Protein AF-A0A0F9KBR1-F1 (afdb_monomer)

Mean predicted aligned error: 9.74 Å

Secondary structure (DSSP, 8-state):
--HHHHHHHHHHHH--B-TTT-PBPB-GGGS-B-TTSPBPSS--TTBEEE-----HHHHHHHHHHT----EEEHHHHHHHHHHHHHTS-HHHHHHHHT-----

Solvent-accessible surface area (backbone atoms only — not comparable to full-atom values): 6322 Å² total; per-residue (Å²): 140,64,73,66,65,54,49,48,54,53,48,39,74,76,49,49,45,16,79,83,79,64,47,72,41,41,54,76,88,74,54,72,55,48,100,85,69,45,63,65,94,70,76,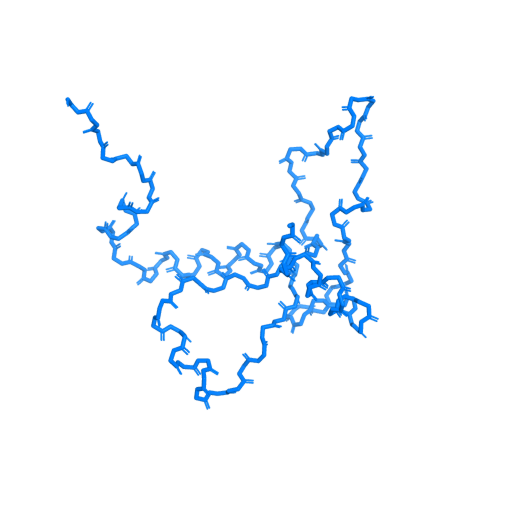58,54,43,30,53,33,64,58,69,81,89,49,78,70,54,54,56,56,32,67,75,65,67,62,72,87,50,50,25,22,38,49,61,40,52,52,48,44,52,59,50,55,75,72,47,57,67,69,60,53,48,66,70,66,68,69,74,77,84,123

Foldseek 3Di:
DDPPVVVLVVQCVVPQAAPPPRDRADEPVPADADPVRDGDPDDDQRHKDWQDDDDPVVVVVCVVVVPPTHIHGPNVSVVNVVVNVVVDDVVVVVVVVPPPPPD

Nearest PDB structures (foldseek):
  8fmh-assembly2_E  TM=4.693E-01  e=2.057E+00  Pseudomonas syringae

Structure (mmCIF, N/CA/C/O backbone):
data_AF-A0A0F9KBR1-F1
#
_entry.id   AF-A0A0F9KBR1-F1
#
loop_
_atom_site.group_PDB
_atom_site.id
_atom_site.type_symbol
_atom_site.label_atom_id
_atom_site.label_alt_id
_atom_site.label_comp_id
_atom_site.label_asym_id
_atom_site.label_entity_id
_atom_site.label_seq_id
_atom_site.pdbx_PDB_ins_code
_atom_site.Cartn_x
_atom_site.Cartn_y
_atom_site.Cartn_z
_atom_site.occupancy
_atom_site.B_iso_or_equiv
_atom_site.auth_seq_id
_atom_site.auth_comp_id
_atom_site.auth_asym_id
_atom_site.auth_atom_id
_atom_site.pdbx_PDB_model_num
ATOM 1 N N . MET A 1 1 ? -14.151 14.863 -3.964 1.00 36.84 1 MET A N 1
ATOM 2 C CA . MET A 1 1 ? -13.347 14.048 -3.019 1.00 36.84 1 MET A CA 1
ATOM 3 C C . MET A 1 1 ? -13.177 12.614 -3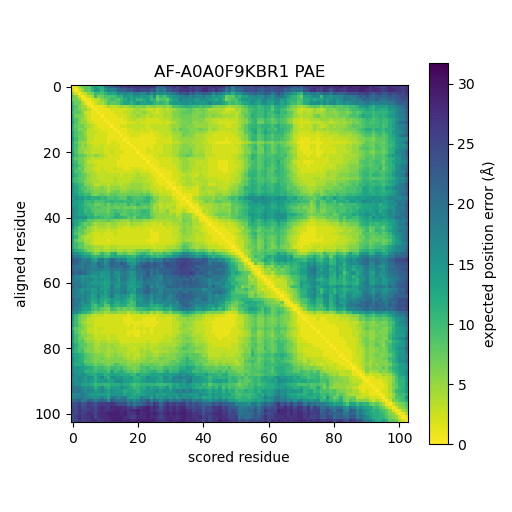.542 1.00 36.84 1 MET A C 1
ATOM 5 O O . MET A 1 1 ? -14.079 11.807 -3.429 1.00 36.84 1 MET A O 1
ATOM 9 N N . SER A 1 2 ? -12.013 12.363 -4.158 1.00 45.19 2 SER A N 1
ATOM 10 C CA . SER A 1 2 ? -11.272 11.113 -4.457 1.00 45.19 2 SER A CA 1
ATOM 11 C C . SER A 1 2 ? -1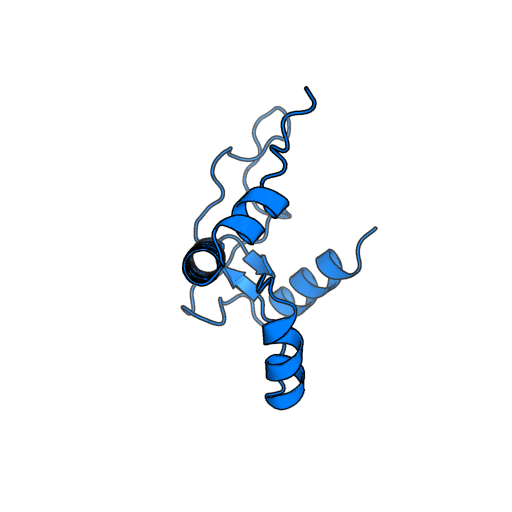1.977 9.738 -4.583 1.00 45.19 2 SER A C 1
ATOM 13 O O . SER A 1 2 ? -12.147 9.024 -3.594 1.00 45.19 2 SER A O 1
ATOM 15 N N . ASN A 1 3 ? -12.160 9.274 -5.831 1.00 56.41 3 ASN A N 1
ATOM 16 C CA . ASN A 1 3 ? -12.484 7.878 -6.190 1.00 56.41 3 ASN A CA 1
ATOM 17 C C . ASN A 1 3 ? -11.516 6.839 -5.583 1.00 56.41 3 ASN A C 1
ATOM 19 O O . ASN A 1 3 ? -11.936 5.738 -5.237 1.00 56.41 3 ASN A O 1
ATOM 23 N N . LYS A 1 4 ? -10.232 7.175 -5.383 1.00 54.41 4 LYS A N 1
ATOM 24 C CA . LYS A 1 4 ? -9.214 6.228 -4.882 1.00 54.41 4 LYS A CA 1
ATOM 25 C C . LYS A 1 4 ? -9.419 5.828 -3.416 1.00 54.41 4 LYS A C 1
ATOM 27 O O . LYS A 1 4 ? -9.199 4.671 -3.064 1.00 54.41 4 LYS A O 1
ATOM 32 N N . LYS A 1 5 ? -9.888 6.753 -2.563 1.00 59.41 5 LYS A N 1
ATOM 33 C CA . LYS A 1 5 ? -10.215 6.442 -1.155 1.00 59.41 5 LYS A CA 1
ATOM 34 C C . LYS A 1 5 ? -11.351 5.417 -1.063 1.00 59.41 5 LYS A C 1
ATOM 36 O O . LYS A 1 5 ? -11.300 4.532 -0.213 1.00 59.41 5 LYS A O 1
ATOM 41 N N . ASN A 1 6 ? -12.322 5.506 -1.973 1.00 69.81 6 ASN A N 1
ATOM 42 C CA . ASN A 1 6 ? -13.425 4.554 -2.057 1.00 69.81 6 ASN A CA 1
ATOM 43 C C . ASN A 1 6 ? -12.969 3.182 -2.569 1.00 69.81 6 ASN A C 1
ATOM 45 O O . ASN A 1 6 ? -13.437 2.177 -2.049 1.00 69.81 6 ASN A O 1
ATOM 49 N N . VAL A 1 7 ? -12.030 3.117 -3.520 1.00 72.94 7 VAL A N 1
ATOM 50 C CA . VAL A 1 7 ? -11.507 1.836 -4.034 1.00 72.94 7 VAL A CA 1
ATOM 51 C C . VAL A 1 7 ? -10.749 1.060 -2.957 1.00 72.94 7 VAL A C 1
ATOM 53 O O . VAL A 1 7 ? -11.071 -0.100 -2.725 1.00 72.94 7 VAL A O 1
ATOM 56 N N . ARG A 1 8 ? -9.814 1.698 -2.235 1.00 79.56 8 ARG A N 1
ATOM 57 C CA . ARG A 1 8 ? -9.065 1.029 -1.155 1.00 79.56 8 ARG A CA 1
ATOM 58 C C . ARG A 1 8 ? -10.001 0.470 -0.083 1.00 79.56 8 ARG A C 1
ATOM 60 O O . ARG A 1 8 ? -9.845 -0.668 0.338 1.00 79.56 8 ARG A O 1
ATOM 67 N N . ASN A 1 9 ? -10.976 1.268 0.355 1.00 79.62 9 ASN A N 1
ATOM 68 C CA . ASN A 1 9 ? -11.914 0.831 1.386 1.00 79.62 9 ASN A CA 1
ATOM 69 C C . ASN A 1 9 ? -12.813 -0.316 0.886 1.00 79.62 9 ASN A C 1
ATOM 71 O O . ASN A 1 9 ? -13.038 -1.253 1.642 1.00 79.62 9 ASN A O 1
ATOM 75 N N . LYS A 1 10 ? -13.268 -0.283 -0.377 1.00 82.56 10 LYS A N 1
ATOM 76 C CA . LYS A 1 10 ? -14.036 -1.380 -0.995 1.00 82.56 10 LYS A CA 1
ATOM 77 C C . LYS A 1 10 ? -13.225 -2.673 -1.104 1.00 82.56 10 LYS A C 1
ATOM 79 O O . LYS A 1 10 ? -13.726 -3.743 -0.781 1.00 82.56 10 LYS A O 1
ATOM 84 N N . GLN A 1 11 ? -11.968 -2.585 -1.528 1.00 81.25 11 GLN A N 1
ATOM 85 C CA . GLN A 1 11 ? -11.091 -3.755 -1.603 1.00 81.25 11 GLN A CA 1
ATOM 86 C C . GLN A 1 11 ? -10.797 -4.320 -0.214 1.00 81.25 11 GLN A C 1
ATOM 88 O O . GLN A 1 11 ? -10.875 -5.526 -0.024 1.00 81.25 11 GLN A O 1
ATOM 93 N N . TYR A 1 12 ? -10.573 -3.453 0.775 1.00 87.06 12 TYR A N 1
ATOM 94 C CA . TYR A 1 12 ? -10.371 -3.866 2.163 1.00 87.06 12 TYR A CA 1
ATOM 95 C C . TYR A 1 12 ? -11.585 -4.590 2.755 1.00 87.06 12 TYR A C 1
ATOM 97 O O . TYR A 1 12 ? -11.412 -5.545 3.504 1.00 87.06 12 TYR A O 1
ATOM 105 N N . THR A 1 13 ? -12.813 -4.185 2.406 1.00 87.44 13 THR A N 1
ATOM 106 C CA . THR A 1 13 ? -14.023 -4.907 2.839 1.00 87.44 13 THR A CA 1
ATOM 107 C C . THR A 1 13 ? -14.181 -6.280 2.188 1.00 87.44 13 THR A C 1
ATOM 109 O O . THR A 1 13 ? -14.837 -7.136 2.768 1.00 87.44 13 THR A O 1
ATOM 112 N N . ILE A 1 14 ? -13.594 -6.499 1.007 1.00 88.31 14 ILE A N 1
ATOM 113 C CA . ILE A 1 14 ? -13.593 -7.806 0.333 1.00 88.31 14 ILE A CA 1
ATOM 114 C C . ILE A 1 14 ? -12.504 -8.700 0.932 1.00 88.31 14 ILE A C 1
ATOM 116 O O . ILE A 1 14 ? -12.750 -9.861 1.245 1.00 88.31 14 ILE A O 1
ATOM 120 N N . ASN A 1 15 ? -11.298 -8.158 1.093 1.00 87.25 15 ASN A N 1
ATOM 121 C CA . ASN A 1 15 ? -10.151 -8.868 1.633 1.00 87.25 15 ASN A CA 1
ATOM 122 C C . ASN A 1 15 ? -9.257 -7.888 2.421 1.00 87.25 15 ASN A C 1
ATOM 124 O O . ASN A 1 15 ? -8.585 -7.067 1.800 1.00 87.25 15 ASN A O 1
ATOM 128 N N . PRO A 1 16 ? -9.209 -7.958 3.765 1.00 92.94 16 PRO A N 1
ATOM 129 C CA . PRO A 1 16 ? -8.397 -7.054 4.584 1.00 92.94 16 PRO A CA 1
ATOM 130 C C . PRO A 1 16 ? -6.918 -7.474 4.686 1.00 92.94 16 PRO A C 1
ATOM 132 O O . PRO A 1 16 ? -6.143 -6.847 5.414 1.00 92.94 16 PRO A O 1
ATOM 135 N N . TRP A 1 17 ? -6.511 -8.533 3.986 1.00 92.88 17 TRP A N 1
ATOM 136 C CA . TRP A 1 17 ? -5.159 -9.079 4.021 1.00 92.88 17 TRP A CA 1
ATOM 137 C C . TRP A 1 17 ? -4.300 -8.506 2.892 1.00 92.88 17 TRP A C 1
ATOM 139 O O . TRP A 1 17 ? -4.765 -8.278 1.776 1.00 92.88 17 TRP A O 1
ATOM 149 N N . CYS A 1 18 ? -3.024 -8.252 3.177 1.00 90.81 18 CYS A N 1
ATOM 150 C CA . CYS A 1 18 ? -2.078 -7.786 2.169 1.00 90.81 18 CYS A CA 1
ATOM 151 C C . CYS A 1 18 ? -1.899 -8.856 1.089 1.00 90.81 18 CYS A C 1
ATOM 153 O O . CYS A 1 18 ? -1.460 -9.965 1.391 1.00 90.81 18 CYS A O 1
ATOM 155 N N . VAL A 1 19 ? -2.132 -8.505 -0.176 1.00 87.12 19 VAL A N 1
ATOM 156 C CA . VAL A 1 19 ? -2.024 -9.461 -1.296 1.00 87.12 19 VAL A CA 1
ATOM 157 C C . VAL A 1 19 ? -0.602 -9.987 -1.537 1.00 87.12 19 VAL A C 1
ATOM 159 O O . VAL A 1 19 ? -0.422 -10.947 -2.275 1.00 87.12 19 VAL A O 1
ATOM 162 N N . ARG A 1 20 ? 0.422 -9.364 -0.934 1.00 86.06 20 ARG A N 1
ATOM 163 C CA . ARG A 1 20 ? 1.836 -9.744 -1.105 1.00 86.06 20 ARG A CA 1
ATOM 164 C C . ARG A 1 20 ? 2.366 -10.627 0.015 1.00 86.06 20 ARG A C 1
ATOM 166 O O . ARG A 1 20 ? 3.036 -11.613 -0.252 1.00 86.06 20 ARG A O 1
ATOM 173 N N . CYS A 1 21 ? 2.127 -10.228 1.262 1.00 89.94 21 CYS A N 1
ATOM 174 C CA . CYS A 1 21 ? 2.712 -10.888 2.432 1.00 89.94 21 CYS A CA 1
ATOM 175 C C . CYS A 1 21 ? 1.679 -11.552 3.345 1.00 89.94 21 CYS A C 1
ATOM 177 O O . CYS A 1 21 ? 2.065 -12.160 4.336 1.00 89.94 21 CYS A O 1
ATOM 179 N N . GLY A 1 22 ? 0.381 -11.409 3.058 1.00 91.19 22 GLY A N 1
ATOM 180 C CA . GLY A 1 22 ? -0.682 -12.036 3.841 1.00 91.19 22 GLY A CA 1
ATOM 1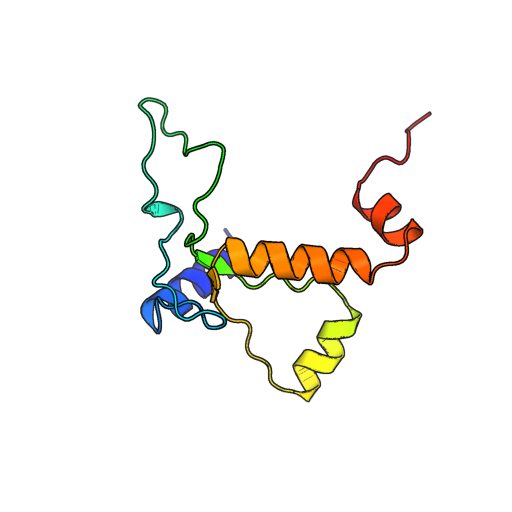81 C C . GLY A 1 22 ? -0.860 -11.468 5.249 1.00 91.19 22 GLY A C 1
ATOM 182 O O . GLY A 1 22 ? -1.516 -12.104 6.061 1.00 91.19 22 GLY A O 1
ATOM 183 N N . VAL A 1 23 ? -0.295 -10.299 5.579 1.00 95.69 23 VAL A N 1
ATOM 184 C CA . VAL A 1 23 ? -0.532 -9.660 6.886 1.00 95.69 23 VAL A CA 1
ATOM 185 C C . VAL A 1 23 ? -1.927 -9.038 6.943 1.00 95.69 23 VAL A C 1
ATOM 187 O O . VAL A 1 23 ? -2.370 -8.426 5.967 1.00 95.69 23 VAL A O 1
ATOM 190 N N . LEU A 1 24 ? -2.600 -9.146 8.091 1.00 95.31 24 LEU A N 1
ATOM 191 C CA . LEU A 1 24 ? -3.838 -8.413 8.344 1.00 95.31 24 LEU A CA 1
ATOM 192 C C . LEU A 1 24 ? -3.525 -6.919 8.434 1.00 95.31 24 LEU A C 1
ATOM 194 O O . LEU A 1 24 ? -2.700 -6.491 9.251 1.00 95.31 24 LEU A O 1
ATOM 198 N N . MET A 1 25 ? -4.164 -6.131 7.576 1.00 95.50 25 MET A N 1
ATOM 199 C CA . MET A 1 25 ? -3.888 -4.704 7.489 1.00 95.50 25 MET A CA 1
ATOM 200 C C . MET A 1 25 ? -4.810 -3.885 8.389 1.00 95.50 25 MET A C 1
ATOM 202 O O . MET A 1 25 ? -5.862 -4.355 8.800 1.00 95.50 25 MET A O 1
ATOM 206 N N . ILE A 1 26 ? -4.429 -2.637 8.665 1.00 93.75 26 ILE A N 1
ATOM 207 C CA . ILE A 1 26 ? -5.245 -1.661 9.407 1.00 93.75 26 ILE A CA 1
ATOM 208 C C . ILE A 1 26 ? -5.548 -0.445 8.534 1.00 93.75 26 ILE A C 1
ATOM 210 O O . ILE A 1 26 ? -4.669 0.048 7.824 1.00 93.75 26 ILE A O 1
ATOM 214 N N . LEU A 1 27 ? -6.774 0.082 8.554 1.00 90.75 27 LEU A N 1
ATOM 215 C CA . LEU A 1 27 ? -7.074 1.289 7.784 1.00 90.75 27 LEU A CA 1
ATOM 216 C C . LEU A 1 27 ? -6.542 2.532 8.497 1.00 90.75 27 LEU A C 1
ATOM 218 O O . LEU A 1 27 ? -6.548 2.643 9.716 1.00 90.75 27 LEU A O 1
ATOM 222 N N . PHE A 1 28 ? -6.184 3.542 7.707 1.00 86.19 28 PHE A N 1
ATOM 223 C CA . PHE A 1 28 ? -5.739 4.842 8.216 1.00 86.19 28 PHE A CA 1
ATOM 224 C C . PHE A 1 28 ? -6.720 5.496 9.207 1.00 86.19 28 PHE A C 1
ATOM 226 O O . PHE A 1 28 ? -6.310 6.217 10.111 1.00 86.19 28 PHE A O 1
ATOM 233 N N . LYS A 1 29 ? -8.028 5.277 9.019 1.00 84.56 29 LYS A N 1
ATOM 234 C CA . LYS A 1 29 ? -9.070 5.816 9.907 1.00 84.56 29 LYS A CA 1
ATOM 235 C C . LYS A 1 29 ? -9.056 5.180 11.302 1.00 84.56 29 LYS A C 1
ATOM 237 O O . LYS A 1 29 ? -9.518 5.826 12.232 1.00 84.56 29 LYS A O 1
ATOM 242 N N . ASP A 1 30 ? -8.491 3.982 11.420 1.00 86.69 30 ASP A N 1
ATOM 243 C CA . ASP A 1 30 ? -8.466 3.184 12.645 1.00 86.69 30 ASP A CA 1
ATOM 244 C C . ASP A 1 30 ? -7.149 3.385 13.422 1.00 86.69 30 ASP A C 1
ATOM 246 O O . ASP A 1 30 ? -6.934 2.775 14.465 1.00 86.69 30 ASP A O 1
ATOM 250 N N . LEU A 1 31 ? -6.250 4.249 12.929 1.00 87.75 31 LEU A N 1
ATOM 251 C CA . LEU A 1 31 ? -5.007 4.579 13.621 1.00 87.75 31 LEU A CA 1
ATOM 252 C C . LEU A 1 31 ? -5.274 5.447 14.859 1.00 87.75 31 LEU A C 1
ATOM 254 O O . LEU A 1 31 ? -6.069 6.392 14.781 1.00 87.75 31 LEU A O 1
ATOM 258 N N . PRO A 1 32 ? -4.564 5.198 15.977 1.00 85.62 32 PRO A N 1
ATOM 259 C CA . PRO A 1 32 ? -4.687 6.014 17.173 1.00 85.62 32 PRO A CA 1
ATOM 260 C C . PRO A 1 32 ? -4.277 7.459 16.880 1.00 85.62 32 PRO A C 1
ATOM 262 O O . PRO A 1 32 ? -3.287 7.731 16.193 1.00 85.62 32 PRO A O 1
ATOM 265 N N . ARG A 1 33 ? -5.059 8.395 17.419 1.00 87.94 33 ARG A N 1
ATOM 266 C CA . ARG A 1 33 ? -4.833 9.837 17.304 1.00 87.94 33 ARG A CA 1
ATOM 267 C C . ARG A 1 33 ? -4.483 10.402 18.668 1.00 87.94 33 ARG A C 1
ATOM 269 O O . ARG A 1 33 ? -5.047 9.988 19.678 1.00 87.94 33 ARG A O 1
ATOM 276 N N . ASN A 1 34 ? -3.562 11.356 18.701 1.00 85.69 34 ASN A N 1
ATOM 277 C CA . ASN A 1 34 ? -3.291 12.110 19.917 1.00 85.69 34 ASN A CA 1
ATOM 278 C C . ASN A 1 34 ? -4.442 13.090 20.231 1.00 85.69 34 ASN A C 1
ATOM 280 O O . ASN A 1 34 ? -5.386 13.231 19.452 1.00 85.69 34 ASN A O 1
ATOM 284 N N . ARG A 1 35 ? -4.345 13.804 21.361 1.00 84.81 35 ARG A N 1
ATOM 285 C CA . ARG A 1 35 ? -5.357 14.785 21.808 1.00 84.81 35 ARG A CA 1
ATOM 286 C C . ARG A 1 35 ? -5.646 15.896 20.788 1.00 84.81 35 ARG A C 1
ATOM 288 O O . ARG A 1 35 ? -6.723 16.472 20.818 1.00 84.81 35 ARG A O 1
ATOM 295 N N . ASN A 1 36 ? -4.718 16.146 19.864 1.00 87.31 36 ASN A N 1
ATOM 296 C CA . ASN A 1 36 ? -4.847 17.150 18.807 1.00 87.31 36 ASN A CA 1
ATOM 297 C C . ASN A 1 36 ? -5.383 16.551 17.491 1.00 87.31 36 ASN A C 1
ATOM 299 O O . ASN A 1 36 ? -5.357 17.212 16.459 1.00 87.31 36 ASN A O 1
ATOM 303 N N . GLY A 1 37 ? -5.815 15.283 17.488 1.00 84.06 37 GLY A N 1
ATOM 304 C CA . GLY A 1 37 ? -6.321 14.590 16.301 1.00 84.06 37 GLY A CA 1
ATOM 305 C C . GLY A 1 37 ? -5.239 14.104 15.328 1.00 84.06 37 GLY A C 1
ATOM 306 O O . GLY A 1 37 ? -5.574 13.538 14.281 1.00 84.06 37 GLY A O 1
ATOM 307 N N . ASN A 1 38 ? -3.957 14.274 15.665 1.00 84.12 38 ASN A N 1
ATOM 308 C CA . ASN A 1 38 ? -2.836 13.889 14.813 1.00 84.12 38 ASN A CA 1
ATOM 309 C C . ASN A 1 38 ? -2.502 12.406 14.988 1.00 84.12 38 ASN A C 1
ATOM 311 O O . ASN A 1 38 ? -2.466 11.887 16.104 1.00 84.12 38 ASN A O 1
ATOM 315 N N . ILE A 1 39 ? -2.234 11.736 13.871 1.00 84.75 39 ILE A N 1
ATOM 316 C CA . ILE A 1 39 ? -1.698 10.372 13.847 1.00 84.75 39 ILE A CA 1
ATOM 317 C C . ILE A 1 39 ? -0.190 10.369 14.135 1.00 84.75 39 ILE A C 1
ATOM 319 O O . ILE A 1 39 ? 0.473 11.404 14.036 1.00 84.75 39 ILE A O 1
ATOM 323 N N . ALA A 1 40 ? 0.358 9.199 14.472 1.00 77.81 40 ALA A N 1
ATOM 324 C CA . ALA A 1 40 ? 1.798 9.014 14.627 1.00 77.81 40 ALA A CA 1
ATOM 325 C C . ALA A 1 40 ? 2.572 9.470 13.371 1.00 77.81 40 ALA A C 1
ATOM 327 O O . ALA A 1 40 ? 2.122 9.264 12.243 1.00 77.81 40 ALA A O 1
ATOM 328 N N . LYS A 1 41 ? 3.758 10.066 13.577 1.00 77.00 41 LYS A N 1
ATOM 329 C CA . LYS A 1 41 ? 4.651 10.520 12.491 1.00 77.00 41 LYS A CA 1
ATOM 330 C C . LYS A 1 41 ? 5.125 9.356 11.613 1.00 77.00 41 LYS A C 1
ATOM 332 O O . LYS A 1 41 ? 5.341 9.536 10.420 1.00 77.00 41 LYS A O 1
ATOM 337 N N . ILE A 1 42 ? 5.274 8.175 12.212 1.00 81.81 42 ILE A N 1
ATOM 338 C CA . ILE A 1 42 ? 5.638 6.933 11.532 1.00 81.81 42 ILE A CA 1
ATOM 339 C C . ILE A 1 42 ? 4.372 6.089 11.411 1.00 81.81 42 ILE A C 1
ATOM 341 O O . ILE A 1 42 ? 3.724 5.772 12.410 1.00 81.81 42 ILE A O 1
ATOM 345 N N . LEU A 1 43 ? 4.013 5.756 10.175 1.00 87.62 43 LEU A N 1
ATOM 346 C CA . LEU A 1 43 ? 2.869 4.903 9.877 1.00 87.62 43 LEU A CA 1
ATOM 347 C C . LEU A 1 43 ? 3.242 3.432 10.122 1.00 87.62 43 LEU A C 1
ATOM 349 O O . LEU A 1 43 ? 4.332 3.028 9.717 1.00 87.62 43 LEU A O 1
ATOM 353 N N . PRO A 1 44 ? 2.360 2.618 10.729 1.00 91.38 44 PRO A N 1
ATOM 354 C CA . PRO A 1 44 ? 2.640 1.204 10.970 1.00 91.38 44 PRO A CA 1
ATOM 355 C C . PRO A 1 44 ? 2.896 0.410 9.686 1.00 91.38 44 PRO A C 1
ATOM 357 O O . PRO A 1 44 ? 2.296 0.685 8.643 1.00 91.38 44 PRO A O 1
ATOM 360 N N . ASP A 1 45 ? 3.720 -0.632 9.782 1.00 94.56 45 ASP A N 1
ATOM 361 C CA . ASP A 1 45 ? 4.060 -1.520 8.662 1.00 94.56 45 ASP A CA 1
ATOM 362 C C . ASP A 1 45 ? 2.833 -2.182 8.031 1.00 94.56 45 ASP A C 1
ATOM 364 O O . ASP A 1 45 ? 2.751 -2.299 6.807 1.00 94.56 45 ASP A O 1
ATOM 368 N N . ASN A 1 46 ? 1.865 -2.589 8.855 1.00 94.31 46 ASN A N 1
ATOM 369 C CA . ASN A 1 46 ? 0.626 -3.226 8.417 1.00 94.31 46 ASN A CA 1
ATOM 370 C C . ASN A 1 46 ? -0.474 -2.221 8.026 1.00 94.31 46 ASN A C 1
ATOM 372 O O . ASN A 1 46 ? -1.616 -2.618 7.808 1.00 94.31 46 ASN A O 1
ATOM 376 N N . MET A 1 47 ? -0.177 -0.923 7.910 1.00 94.31 47 MET A N 1
ATOM 377 C CA . MET A 1 47 ? -1.175 0.050 7.458 1.00 94.31 47 MET A CA 1
ATOM 378 C C . MET A 1 47 ? -1.587 -0.226 6.004 1.00 94.31 47 MET 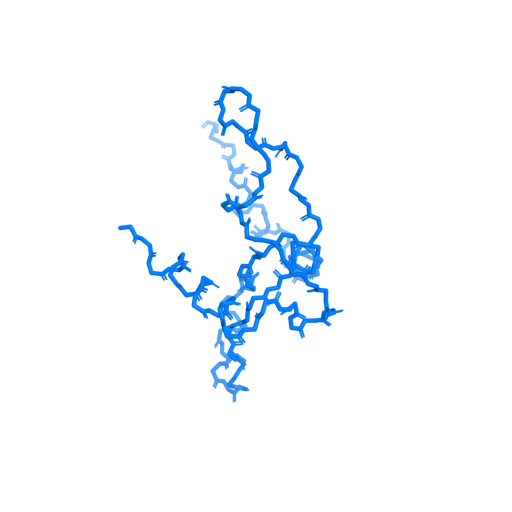A C 1
ATOM 380 O O . MET A 1 47 ? -0.740 -0.424 5.137 1.00 94.31 47 MET A O 1
ATOM 384 N N . CYS A 1 48 ? -2.893 -0.259 5.741 1.00 92.12 48 CYS A N 1
ATOM 385 C CA . CYS A 1 48 ? -3.483 -0.526 4.435 1.00 92.12 48 CYS A CA 1
ATOM 386 C C . CYS A 1 48 ? -3.254 0.653 3.485 1.00 92.12 48 CYS A C 1
ATOM 388 O O . CYS A 1 48 ? -3.831 1.745 3.621 1.00 92.12 48 CYS A O 1
ATOM 390 N N . THR A 1 49 ? -2.452 0.392 2.466 1.00 88.81 49 THR A N 1
ATOM 391 C CA . THR A 1 49 ? -2.155 1.314 1.378 1.00 88.81 49 THR A CA 1
ATOM 392 C C . THR A 1 49 ? -2.733 0.785 0.072 1.00 88.81 49 THR A C 1
ATOM 394 O O . THR A 1 49 ? -3.135 -0.374 -0.038 1.00 88.81 49 THR A O 1
ATOM 397 N N . TYR A 1 50 ? -2.844 1.668 -0.913 1.00 83.62 50 TYR A N 1
ATOM 398 C CA . TYR A 1 50 ? -3.090 1.233 -2.280 1.00 83.62 50 TYR A CA 1
ATOM 399 C C . TYR A 1 50 ? -1.747 0.887 -2.903 1.00 83.62 50 TYR A C 1
ATOM 401 O O . TYR A 1 50 ? -0.780 1.589 -2.631 1.00 83.62 50 TYR A O 1
ATOM 409 N N . GLU A 1 51 ? -1.663 -0.152 -3.721 1.00 77.81 51 GLU A N 1
ATOM 410 C CA . GLU A 1 51 ? -0.411 -0.441 -4.408 1.00 77.81 51 GLU A CA 1
ATOM 411 C C . GLU A 1 51 ? -0.056 0.701 -5.374 1.00 77.81 51 GLU A C 1
ATOM 413 O O . GLU A 1 51 ? -0.761 0.988 -6.345 1.00 77.81 51 GLU A O 1
ATOM 418 N N . HIS A 1 52 ? 1.042 1.386 -5.077 1.00 68.12 52 HIS A N 1
ATOM 419 C CA . HIS A 1 52 ? 1.529 2.528 -5.829 1.00 68.12 52 HIS A CA 1
ATOM 420 C C . HIS A 1 52 ? 2.683 2.095 -6.743 1.00 68.12 52 HIS A C 1
ATOM 422 O O . HIS A 1 52 ? 3.826 2.364 -6.417 1.00 68.12 52 HIS A O 1
ATOM 428 N N . ARG A 1 53 ? 2.417 1.455 -7.893 1.00 62.59 53 ARG A N 1
ATOM 429 C CA . ARG A 1 53 ? 3.479 1.310 -8.920 1.00 62.59 53 ARG A CA 1
ATOM 430 C C . ARG A 1 53 ? 3.418 2.472 -9.905 1.00 62.59 53 ARG A C 1
ATOM 432 O O . ARG A 1 53 ? 2.369 2.689 -10.529 1.00 62.59 53 ARG A O 1
ATOM 439 N N . PHE A 1 54 ? 4.474 3.277 -9.964 1.00 56.34 54 PHE A N 1
ATOM 440 C CA . PHE A 1 54 ? 4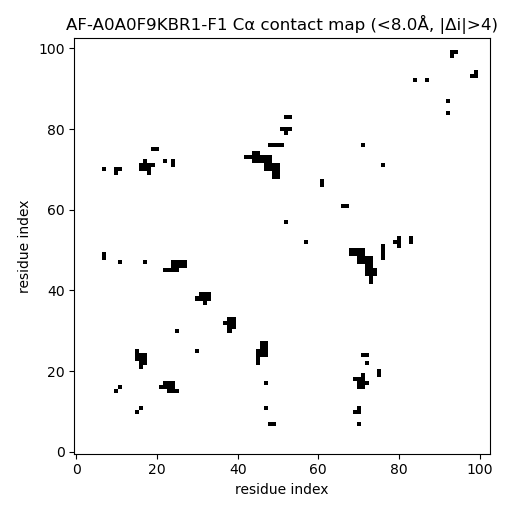.460 4.662 -10.458 1.00 56.34 54 PHE A CA 1
ATOM 441 C C . PHE A 1 54 ? 5.193 4.869 -11.790 1.00 56.34 54 PHE A C 1
ATOM 443 O O . PHE A 1 54 ? 5.633 5.984 -12.108 1.00 56.34 54 PHE A O 1
ATOM 450 N N . THR A 1 55 ? 5.296 3.841 -12.628 1.00 52.84 55 THR A N 1
ATOM 451 C CA . THR A 1 55 ? 5.855 4.013 -13.973 1.00 52.84 55 THR A CA 1
ATOM 452 C C . THR A 1 55 ? 4.767 3.944 -15.048 1.00 52.84 55 THR A C 1
ATOM 454 O O . THR A 1 55 ? 3.880 3.092 -15.027 1.00 52.84 55 THR A O 1
ATOM 457 N N . ARG A 1 56 ? 4.833 4.872 -16.020 1.00 48.34 56 ARG A N 1
ATOM 458 C CA . ARG A 1 56 ? 4.070 4.792 -17.285 1.00 48.34 56 ARG A CA 1
ATOM 459 C C . ARG A 1 56 ? 4.378 3.489 -18.035 1.00 48.34 56 ARG A C 1
ATOM 461 O O . ARG A 1 56 ? 3.502 2.980 -18.721 1.00 48.34 56 ARG A O 1
ATOM 468 N N . TYR A 1 57 ? 5.589 2.959 -17.860 1.00 42.53 57 TYR A N 1
ATOM 469 C CA . TYR A 1 57 ? 6.057 1.713 -18.463 1.00 42.53 57 TYR A CA 1
ATOM 470 C C . TYR A 1 57 ? 5.302 0.487 -17.934 1.00 42.53 57 TYR A C 1
ATOM 472 O O . TYR A 1 57 ? 4.831 -0.319 -18.728 1.00 42.53 57 TYR A O 1
ATOM 480 N N . GLU A 1 58 ? 5.034 0.404 -16.627 1.00 55.66 58 GLU A N 1
ATOM 481 C CA . GLU A 1 58 ? 4.216 -0.690 -16.089 1.00 55.66 58 GLU A CA 1
ATOM 482 C C . GLU A 1 58 ? 2.724 -0.568 -16.422 1.00 55.66 58 GLU A C 1
ATOM 484 O O . GLU A 1 58 ? 1.991 -1.543 -16.300 1.00 55.66 58 GLU A O 1
ATOM 489 N N . MET A 1 59 ? 2.226 0.596 -16.857 1.00 53.66 59 MET A N 1
ATOM 490 C CA . MET A 1 59 ? 0.821 0.719 -17.271 1.00 53.66 59 MET A CA 1
ATOM 491 C C . MET A 1 59 ? 0.508 -0.164 -18.490 1.00 53.66 59 MET A C 1
ATOM 493 O O . MET A 1 59 ? -0.595 -0.703 -18.581 1.00 53.66 59 MET A O 1
ATOM 497 N N . VAL A 1 60 ? 1.492 -0.352 -19.375 1.00 54.28 60 VAL A N 1
ATOM 498 C CA . VAL A 1 60 ? 1.398 -1.226 -20.553 1.00 54.28 60 VAL A CA 1
ATOM 499 C C . VAL A 1 60 ? 1.409 -2.698 -20.131 1.00 54.28 60 VAL A C 1
ATOM 501 O O . VAL A 1 60 ? 0.490 -3.438 -20.484 1.00 54.28 60 VAL A O 1
ATOM 504 N N . ASP A 1 61 ? 2.358 -3.099 -19.281 1.00 54.00 61 ASP A N 1
ATOM 505 C CA . ASP A 1 61 ? 2.433 -4.473 -18.759 1.00 54.00 61 ASP A CA 1
ATOM 506 C C . ASP A 1 61 ? 1.215 -4.851 -17.905 1.00 54.00 61 ASP A C 1
ATOM 508 O O . ASP A 1 61 ? 0.773 -6.001 -17.909 1.00 54.00 61 ASP A O 1
ATOM 512 N N . ARG A 1 62 ? 0.622 -3.886 -17.195 1.00 59.41 62 ARG A N 1
ATOM 513 C CA . ARG A 1 62 ? -0.601 -4.077 -16.401 1.00 59.41 62 ARG A CA 1
ATOM 514 C C . ARG A 1 62 ? -1.820 -4.377 -17.258 1.00 59.41 62 ARG A C 1
ATOM 516 O O . ARG A 1 62 ? -2.588 -5.271 -16.906 1.00 59.41 62 ARG A O 1
ATOM 523 N N . LEU A 1 63 ? -2.006 -3.635 -18.352 1.00 58.12 63 LEU A N 1
ATOM 524 C CA . LEU A 1 63 ? -3.104 -3.883 -19.289 1.00 58.12 63 LEU A CA 1
ATOM 525 C C . LEU A 1 63 ? -2.949 -5.257 -19.947 1.00 58.12 63 LEU A C 1
ATOM 527 O O . LEU A 1 63 ? -3.936 -5.977 -20.078 1.00 58.12 63 LEU A O 1
ATOM 531 N N . ALA A 1 64 ? -1.715 -5.642 -20.285 1.00 58.78 64 ALA A N 1
ATOM 532 C CA . ALA A 1 64 ? -1.416 -6.935 -20.891 1.00 58.78 64 ALA A CA 1
ATOM 533 C C . ALA A 1 64 ? -1.652 -8.119 -19.933 1.00 58.78 64 ALA A C 1
ATOM 535 O O . ALA A 1 64 ? -2.221 -9.131 -20.337 1.00 58.78 64 ALA A O 1
ATOM 536 N N . ASN A 1 65 ? -1.273 -7.989 -18.656 1.00 55.59 65 ASN A N 1
ATOM 537 C CA . ASN A 1 65 ? -1.319 -9.090 -17.683 1.00 55.59 65 ASN A CA 1
ATOM 538 C C . ASN A 1 65 ? -2.559 -9.094 -16.772 1.00 55.59 65 ASN A C 1
ATOM 540 O O . ASN A 1 65 ? -2.635 -9.912 -15.858 1.00 55.59 65 ASN A O 1
ATOM 544 N N . LYS A 1 66 ? -3.522 -8.182 -16.981 1.00 59.62 66 LYS A N 1
ATOM 545 C CA . LYS A 1 66 ? -4.730 -8.028 -16.141 1.00 59.62 66 LYS A CA 1
ATOM 546 C C . LYS A 1 66 ? -4.421 -7.971 -14.636 1.00 59.62 66 LYS A C 1
ATOM 548 O O . LYS A 1 66 ? -5.187 -8.478 -13.819 1.00 59.62 66 LYS A O 1
ATOM 553 N N . ILE A 1 67 ? -3.293 -7.367 -14.260 1.00 55.69 67 ILE A N 1
ATOM 554 C CA . ILE A 1 67 ? -2.917 -7.225 -12.851 1.00 55.69 67 ILE A CA 1
ATOM 555 C C . ILE A 1 67 ? -3.853 -6.182 -12.239 1.00 55.69 67 ILE A C 1
ATOM 557 O O . ILE A 1 67 ? -3.685 -4.979 -12.453 1.00 55.69 67 ILE A O 1
ATOM 561 N N . GLU A 1 68 ? -4.874 -6.641 -11.515 1.00 58.31 68 GLU A N 1
ATOM 562 C CA . GLU A 1 68 ? -5.769 -5.754 -10.781 1.00 58.31 68 GLU A CA 1
ATOM 563 C C . GLU A 1 68 ? -5.000 -5.085 -9.640 1.00 58.31 68 GLU A C 1
ATOM 565 O O . GLU A 1 68 ? -4.335 -5.743 -8.840 1.00 58.31 68 GLU A O 1
ATOM 570 N N . ASN A 1 69 ? -5.087 -3.755 -9.564 1.00 65.44 69 ASN A N 1
ATOM 571 C CA . ASN A 1 69 ? -4.492 -3.003 -8.466 1.00 65.44 69 ASN A CA 1
ATOM 572 C C . ASN A 1 69 ? -5.032 -3.535 -7.132 1.00 65.44 69 ASN A C 1
ATOM 574 O O . ASN A 1 69 ? -6.246 -3.522 -6.919 1.00 65.44 69 ASN A O 1
ATOM 578 N N . GLY A 1 70 ? -4.143 -3.960 -6.238 1.00 76.62 70 GLY A N 1
ATOM 579 C CA . GLY A 1 70 ? -4.505 -4.492 -4.930 1.00 76.62 70 GLY A CA 1
ATOM 580 C C . GLY A 1 70 ? -4.257 -3.511 -3.789 1.0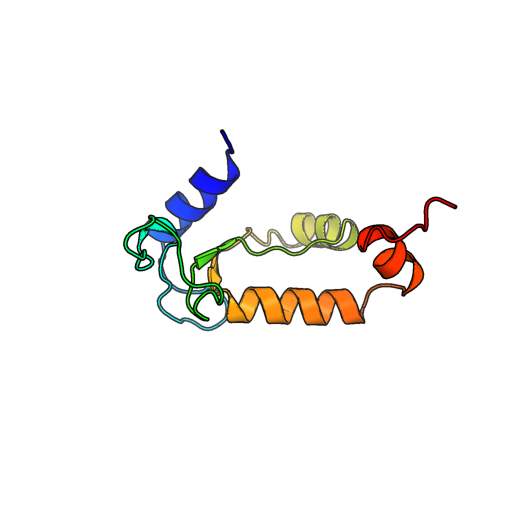0 76.62 70 GLY A C 1
ATOM 581 O O . GLY A 1 70 ? -3.570 -2.494 -3.923 1.00 76.62 70 GLY A O 1
ATOM 582 N N . ILE A 1 71 ? -4.790 -3.857 -2.623 1.00 87.56 71 ILE A N 1
ATOM 583 C CA . ILE A 1 71 ? -4.366 -3.257 -1.361 1.00 87.56 71 ILE A CA 1
ATOM 584 C C . ILE A 1 71 ? -3.163 -4.018 -0.808 1.00 87.56 71 ILE A C 1
ATOM 586 O O . ILE A 1 71 ? -3.121 -5.250 -0.798 1.00 87.56 71 ILE A O 1
ATOM 590 N N . VAL A 1 72 ? -2.168 -3.271 -0.348 1.00 90.75 72 VAL A N 1
ATOM 591 C CA . VAL A 1 72 ? -0.923 -3.808 0.209 1.00 90.75 72 VAL A CA 1
ATOM 592 C C . VAL A 1 72 ? -0.594 -3.096 1.513 1.00 90.75 72 VAL A C 1
ATOM 594 O O . VAL A 1 72 ? -1.036 -1.967 1.755 1.00 90.75 72 VAL A O 1
ATOM 597 N N . CYS A 1 73 ? 0.193 -3.742 2.370 1.00 93.44 73 CYS A N 1
ATOM 598 C CA . CYS A 1 73 ? 0.655 -3.103 3.591 1.00 93.44 73 CYS A CA 1
ATOM 599 C C . CYS A 1 73 ? 1.717 -2.036 3.282 1.00 93.44 73 CYS A C 1
ATOM 601 O O . CYS A 1 73 ? 2.440 -2.135 2.288 1.00 93.44 73 CYS A O 1
ATOM 603 N N . ASN A 1 74 ? 1.822 -1.030 4.147 1.00 92.69 74 ASN A N 1
ATOM 604 C CA . ASN A 1 74 ? 2.763 0.082 4.029 1.00 92.69 74 ASN A CA 1
ATOM 605 C C . ASN A 1 74 ? 4.208 -0.397 3.832 1.00 92.69 74 ASN A C 1
ATOM 607 O O . ASN A 1 74 ? 4.918 0.131 2.981 1.00 92.69 74 ASN A O 1
ATOM 611 N N . LYS A 1 75 ? 4.619 -1.454 4.544 1.00 93.06 75 LYS A N 1
ATOM 612 C CA . LYS A 1 75 ? 5.941 -2.070 4.3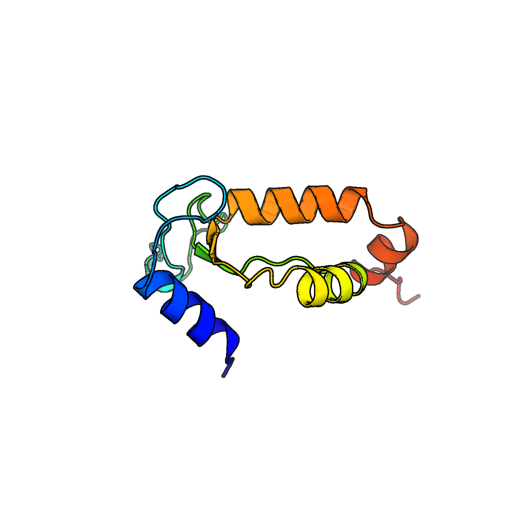72 1.00 93.06 75 LYS A CA 1
ATOM 613 C C . LYS A 1 75 ? 6.164 -2.575 2.946 1.00 93.06 75 LYS A C 1
ATOM 615 O O . LYS A 1 75 ? 7.159 -2.222 2.321 1.00 93.06 75 LYS A O 1
ATOM 620 N N . CYS A 1 76 ? 5.235 -3.377 2.421 1.00 89.56 76 CYS A N 1
ATOM 621 C CA . CYS A 1 76 ? 5.331 -3.888 1.054 1.00 89.56 76 CYS A CA 1
ATOM 622 C C . CYS A 1 76 ? 5.291 -2.752 0.032 1.00 89.56 76 CYS A C 1
ATOM 624 O O . CYS A 1 76 ? 6.038 -2.790 -0.935 1.00 89.56 76 CYS A O 1
ATOM 626 N N . ASN A 1 77 ? 4.457 -1.734 0.246 1.00 88.56 77 ASN A N 1
ATOM 627 C CA . ASN A 1 77 ? 4.382 -0.593 -0.658 1.00 88.56 77 ASN A CA 1
ATOM 628 C C . ASN A 1 77 ? 5.696 0.203 -0.702 1.00 88.56 77 ASN A C 1
ATOM 630 O O . ASN A 1 77 ? 6.155 0.566 -1.779 1.00 88.56 77 ASN A O 1
ATOM 634 N N . ASN A 1 78 ? 6.331 0.433 0.449 1.00 87.50 78 ASN A N 1
ATOM 635 C CA . ASN A 1 78 ? 7.610 1.141 0.515 1.00 87.50 78 ASN A CA 1
ATOM 636 C C . ASN A 1 78 ? 8.752 0.340 -0.115 1.00 87.50 78 ASN A C 1
ATOM 638 O O . ASN A 1 78 ? 9.576 0.917 -0.818 1.00 87.50 78 ASN A O 1
ATOM 642 N N . GLU A 1 79 ? 8.778 -0.979 0.084 1.00 86.62 79 GLU A N 1
ATOM 643 C CA . GLU A 1 79 ? 9.775 -1.841 -0.558 1.00 86.62 79 GLU A CA 1
ATOM 644 C C . GLU A 1 79 ? 9.646 -1.811 -2.087 1.00 86.62 79 GLU A C 1
ATOM 646 O O . GLU A 1 79 ? 10.644 -1.752 -2.799 1.00 86.62 79 GLU A O 1
ATOM 651 N N . LEU A 1 80 ? 8.416 -1.775 -2.605 1.00 79.75 80 LEU A N 1
ATOM 652 C CA . LEU A 1 80 ? 8.179 -1.645 -4.042 1.00 79.75 80 LEU A CA 1
ATOM 653 C C . LEU A 1 80 ? 8.648 -0.308 -4.588 1.00 79.75 80 LEU A C 1
ATOM 655 O O . LEU A 1 80 ? 9.361 -0.292 -5.587 1.00 79.75 80 LEU A O 1
ATOM 659 N N . ASN A 1 81 ? 8.311 0.786 -3.903 1.00 78.62 81 ASN A N 1
ATOM 660 C CA . ASN A 1 81 ? 8.793 2.111 -4.280 1.00 78.62 81 ASN A CA 1
ATOM 661 C C . ASN A 1 81 ? 10.325 2.139 -4.318 1.00 78.62 81 ASN A C 1
ATOM 663 O O . ASN A 1 81 ? 10.895 2.626 -5.285 1.00 78.62 81 ASN A O 1
ATOM 667 N N . ARG A 1 82 ? 10.995 1.536 -3.328 1.00 81.81 82 ARG A N 1
ATOM 668 C CA . ARG A 1 82 ? 12.459 1.439 -3.291 1.00 81.81 82 ARG A CA 1
ATOM 669 C C . ARG A 1 82 ? 13.018 0.660 -4.484 1.00 81.81 82 ARG A C 1
ATOM 671 O O . ARG A 1 82 ? 13.977 1.102 -5.109 1.00 81.81 82 ARG A O 1
ATOM 678 N N . ILE A 1 83 ? 12.437 -0.495 -4.814 1.00 79.81 83 ILE A N 1
ATOM 679 C CA . ILE A 1 83 ? 12.852 -1.291 -5.982 1.00 79.81 83 ILE A CA 1
ATOM 680 C C . ILE A 1 83 ? 12.633 -0.504 -7.283 1.00 79.81 83 ILE A C 1
ATOM 682 O O . ILE A 1 83 ? 13.446 -0.601 -8.200 1.00 79.81 83 ILE A O 1
ATOM 686 N N . GLU A 1 84 ? 11.547 0.264 -7.382 1.00 74.00 84 GLU A N 1
ATOM 687 C CA . GLU A 1 84 ? 11.258 1.118 -8.538 1.00 74.00 84 GLU A CA 1
ATOM 688 C C . GLU A 1 84 ? 12.227 2.294 -8.655 1.00 74.00 84 GLU A C 1
ATOM 690 O O . GLU A 1 84 ? 12.713 2.568 -9.750 1.00 74.00 84 GLU A O 1
ATOM 695 N N . GLU A 1 85 ? 12.544 2.959 -7.546 1.00 73.25 85 GLU A N 1
ATOM 696 C CA . GLU A 1 85 ? 13.526 4.042 -7.494 1.00 73.25 85 GLU A CA 1
ATOM 697 C C . GLU A 1 85 ? 14.902 3.560 -7.962 1.00 73.25 85 GLU A C 1
ATOM 699 O O . GLU A 1 85 ? 15.531 4.224 -8.779 1.00 73.25 85 GLU A O 1
ATOM 704 N N . LEU A 1 86 ? 15.329 2.362 -7.549 1.00 76.88 86 LEU A N 1
ATOM 705 C CA . LEU A 1 86 ? 16.593 1.761 -7.999 1.00 76.88 86 LEU A CA 1
ATOM 706 C C . LEU A 1 86 ? 16.643 1.474 -9.509 1.00 76.88 86 LEU A C 1
ATOM 708 O O . LEU A 1 86 ? 17.729 1.367 -10.073 1.00 76.88 86 LEU A O 1
ATOM 712 N N . LYS A 1 87 ? 15.489 1.320 -10.169 1.00 73.88 87 LYS A N 1
ATOM 713 C CA . LYS A 1 87 ? 15.391 1.082 -11.622 1.00 73.88 87 LYS A CA 1
ATOM 714 C C . LYS A 1 87 ? 15.273 2.373 -12.430 1.00 73.88 87 LYS A C 1
ATOM 716 O O . LYS A 1 87 ? 15.270 2.326 -13.660 1.00 73.88 87 LYS A O 1
ATOM 721 N N . MET A 1 88 ? 15.103 3.509 -11.763 1.00 71.88 88 MET A N 1
ATOM 722 C CA . MET A 1 88 ? 14.840 4.785 -12.406 1.00 71.88 88 MET A CA 1
ATOM 723 C C . MET A 1 88 ? 16.159 5.490 -12.745 1.00 71.88 88 MET A C 1
ATOM 725 O O . MET A 1 88 ? 17.045 5.543 -11.892 1.00 71.88 88 MET A O 1
ATOM 729 N N . PRO A 1 89 ? 16.306 6.065 -13.954 1.00 78.75 89 PRO A N 1
ATOM 730 C CA . PRO A 1 89 ? 17.437 6.935 -14.255 1.00 78.75 89 PRO A CA 1
ATOM 731 C C . PRO A 1 89 ? 17.517 8.090 -13.253 1.00 78.75 89 PRO A C 1
ATOM 733 O O . PRO A 1 89 ? 16.487 8.644 -12.847 1.00 78.75 89 PRO A O 1
ATOM 736 N N . ILE A 1 90 ? 18.735 8.460 -12.863 1.00 73.50 90 ILE A N 1
ATOM 737 C CA . ILE A 1 90 ? 18.974 9.466 -11.822 1.00 73.50 90 ILE A CA 1
ATOM 738 C C . ILE A 1 90 ? 18.401 10.839 -12.205 1.00 73.50 90 ILE A C 1
ATOM 740 O O . ILE A 1 90 ? 17.900 11.569 -11.352 1.00 73.50 90 ILE A O 1
ATOM 744 N N . GLU A 1 91 ? 18.363 11.152 -13.501 1.00 75.50 91 GLU A N 1
ATOM 745 C CA . GLU A 1 91 ? 17.779 12.373 -14.056 1.00 75.50 91 GLU A CA 1
ATOM 746 C C . GLU A 1 91 ? 16.264 12.447 -13.804 1.00 75.50 91 GLU A C 1
ATOM 748 O O . GLU A 1 91 ? 15.728 13.501 -13.459 1.00 75.50 91 GLU A O 1
ATOM 753 N N . GLU A 1 92 ? 15.559 11.318 -13.915 1.00 71.94 92 GLU A N 1
ATOM 754 C CA . GLU A 1 92 ? 14.116 11.236 -13.664 1.00 71.94 92 GLU A CA 1
ATOM 755 C C 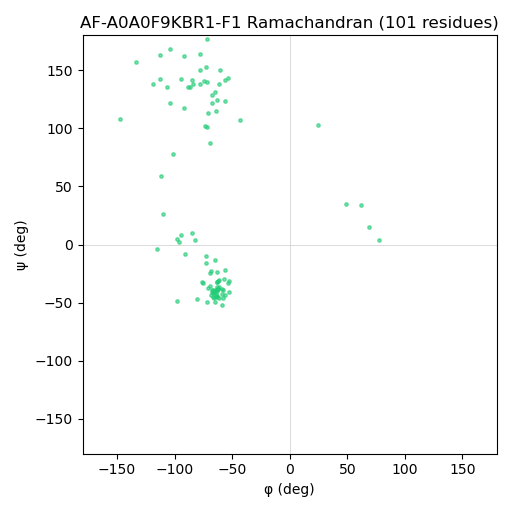. GLU A 1 92 ? 13.805 11.281 -12.156 1.00 71.94 92 GLU A C 1
ATOM 757 O O . GLU A 1 92 ? 12.802 11.881 -11.758 1.00 71.94 92 GLU A O 1
ATOM 762 N N . LEU A 1 93 ? 14.681 10.729 -11.306 1.00 68.12 93 LEU A N 1
ATOM 763 C CA . LEU A 1 93 ? 14.588 10.875 -9.846 1.00 68.12 93 LEU A CA 1
ATOM 764 C C . LEU A 1 93 ? 14.769 12.335 -9.408 1.00 68.12 93 LEU A C 1
ATOM 766 O O . LEU A 1 93 ? 13.984 12.831 -8.592 1.00 68.12 93 LEU A O 1
ATOM 770 N N . HIS A 1 94 ? 15.750 13.044 -9.974 1.00 67.62 94 HIS A N 1
ATOM 771 C CA . HIS A 1 94 ? 15.980 14.466 -9.704 1.00 67.62 94 HIS A CA 1
ATOM 772 C C . HIS A 1 94 ? 14.799 15.330 -10.162 1.00 67.62 94 HIS A C 1
ATOM 774 O O . HIS A 1 94 ? 14.300 16.151 -9.388 1.00 67.62 94 HIS A O 1
ATOM 780 N N . ARG A 1 95 ? 14.269 15.078 -11.367 1.00 72.06 95 ARG A N 1
ATOM 781 C CA . ARG A 1 95 ? 13.078 15.767 -11.890 1.00 72.06 95 ARG A CA 1
ATOM 782 C C . ARG A 1 95 ? 11.850 15.581 -10.991 1.00 72.06 95 ARG A C 1
ATOM 784 O O . ARG A 1 95 ? 11.066 16.510 -10.812 1.00 72.06 95 ARG A O 1
ATOM 791 N N . ARG A 1 96 ? 11.663 14.386 -10.415 1.00 65.94 96 ARG A N 1
ATOM 792 C CA . ARG A 1 96 ? 10.548 14.074 -9.497 1.00 65.94 96 ARG A CA 1
ATOM 793 C C . ARG A 1 96 ? 10.736 14.640 -8.092 1.00 65.94 96 ARG A C 1
ATOM 795 O O . ARG A 1 96 ? 9.745 14.993 -7.459 1.00 65.94 96 ARG A O 1
ATOM 802 N N . SER A 1 97 ? 11.978 14.735 -7.623 1.00 63.94 97 SER A N 1
ATOM 803 C CA . SER A 1 97 ? 12.315 15.259 -6.292 1.00 63.94 97 SER A CA 1
ATOM 804 C C . SER A 1 97 ? 12.146 16.777 -6.173 1.00 63.94 97 SER A C 1
ATOM 806 O O . SER A 1 97 ? 12.181 17.301 -5.064 1.00 63.94 97 SER A O 1
ATOM 808 N N . GLY A 1 98 ? 11.917 17.491 -7.283 1.00 57.00 98 GLY A N 1
ATOM 809 C CA . GLY A 1 98 ? 11.504 18.895 -7.245 1.00 57.00 98 GLY A CA 1
ATOM 810 C C . GLY A 1 98 ? 12.518 19.834 -6.586 1.00 57.00 98 GLY A C 1
ATOM 811 O O . GLY A 1 98 ? 12.117 20.809 -5.958 1.00 57.00 98 GLY A O 1
ATOM 812 N N . GLN A 1 99 ? 13.815 19.560 -6.744 1.00 49.88 99 GLN A N 1
ATOM 813 C CA . GLN A 1 99 ? 14.888 20.535 -6.535 1.00 49.88 99 GLN A CA 1
ATOM 814 C C . GLN A 1 99 ? 15.548 20.863 -7.878 1.00 49.88 99 GLN A C 1
ATOM 816 O O . GLN A 1 99 ? 16.749 20.699 -8.062 1.00 49.88 99 GLN A O 1
ATOM 821 N N . GLU A 1 100 ? 14.771 21.369 -8.835 1.00 46.12 100 GLU A N 1
ATOM 822 C CA . GLU A 1 100 ? 15.362 22.390 -9.695 1.00 46.12 100 GLU A CA 1
ATOM 823 C C . GLU A 1 100 ? 15.437 23.642 -8.831 1.00 46.12 100 GLU A C 1
ATOM 825 O O . GLU A 1 100 ? 14.423 24.276 -8.525 1.00 46.12 100 GLU A O 1
ATOM 830 N N . ASN A 1 101 ? 16.649 23.913 -8.342 1.00 45.34 101 ASN A N 1
ATOM 831 C CA . ASN A 1 101 ? 17.026 25.196 -7.778 1.00 45.34 101 ASN A CA 1
ATOM 832 C C . ASN A 1 101 ? 16.462 26.290 -8.688 1.00 45.34 101 ASN A C 1
ATOM 834 O O . ASN A 1 101 ? 16.958 26.502 -9.792 1.00 45.34 101 ASN A O 1
ATOM 838 N N . LYS A 1 102 ? 15.417 26.980 -8.227 1.00 39.66 102 LYS A N 1
ATOM 839 C CA . LYS A 1 102 ? 15.093 28.301 -8.753 1.00 39.66 102 LYS A CA 1
ATOM 840 C C . LYS A 1 102 ? 16.213 29.224 -8.280 1.00 39.66 102 LYS A C 1
ATOM 842 O O . LYS A 1 102 ? 16.147 29.737 -7.165 1.00 39.66 102 LYS A O 1
ATOM 847 N N . SER A 1 103 ? 17.283 29.289 -9.071 1.00 40.16 103 SER A N 1
ATOM 848 C CA . SER A 1 103 ? 18.216 30.418 -9.075 1.00 40.16 103 SER A CA 1
ATOM 849 C C . SER A 1 103 ? 17.495 31.688 -9.507 1.00 40.16 103 SER A C 1
ATOM 851 O O . SER A 1 103 ? 16.535 31.575 -10.305 1.00 40.16 103 SER A O 1
#

Sequence (103 aa):
MSNKKNVRNKQYTINPWCVRCGVLMILFKDLPRNRNGNIAKILPDNMCTYEHRFTRYEMVDRLANKIENGIVCNKCNNELNRIEELKMPIEELHRRSGQENKS

Organism: NCBI:txid412755

Radius of gyration: 16.2 Å; Cα contacts (8 Å, |Δi|>4): 100; chains: 1; bounding box: 33×42×43 Å

pLDDT: mean 75.26, std 15.76, range [36.84, 95.69]